Protein AF-A0A9D8L1U3-F1 (afdb_monomer_lite)

Sequence (172 aa):
MPLSRARPSLAPSTSGAWPIRASASTAGIRTTIGSAINRDNVPDFDGAAAANLKRAGAIVFAKSNTPAFAAYGNTENLLAAPCRNPLRLTDTPGGSSGGAAASVAAGIGPVAHGTDGGGSVRMPAALCGLVGFKPSYGRIPYWPRADLWEGRAHHGVLSRTLEDAVLTMRGL

Organism: NCBI:txid83617

InterPro domains:
  IPR000120 Amidase [PTHR11895] (24-168)
  IPR020556 Amidase, conserved site [PS00571] (94-125)
  IPR023631 Amidase signature domain [PF01425] (24-170)
  IPR036928 Amidase signature (AS) superfamily [G3DSA:3.90.1300.10] (20-172)
  IPR036928 Amidase signature (AS) superfamily [SSF75304] (23-170)

Secondary structure (DSSP, 8-state):
-----PPPP---SS-SPEEEEE-S-BTTB---TT-GGGTT---SS--HHHHHHHHTTEEEEE-----GGG-SSS---SSSPPP-BTTBTTS---SSSHHHHHHHHTTS-SEEEEEESSSTTHHHHHHTT-EEE-PPTTSS---SS--TTTT--EEEEEESSHHHHHHHHHH-

Foldseek 3Di:
DDPPDDDDQLDDVDPAAFEEAEQFQDAQAQHQQLAPVSLRPHDNDGWQLRVLSVVSRHDHPYHFAFHRLQPFQFRDHDRDPGDAAPVDRVDTLTTRCLSQLNCQLVVVGFKYKDKDQPCHQPSSQVSNVWDGDFDDQPLGAGPPDHRPPVSRMTMIMTGRDPSNRVSSSVSD

pLDDT: mean 88.35, std 16.74, range [34.31, 98.69]

Structure (mmCIF, N/CA/C/O backbone):
data_AF-A0A9D8L1U3-F1
#
_entry.id   AF-A0A9D8L1U3-F1
#
loop_
_atom_site.group_PDB
_atom_site.id
_atom_site.type_symbol
_atom_site.label_atom_id
_atom_site.label_alt_id
_atom_site.label_comp_id
_atom_site.label_asym_id
_atom_site.label_entity_id
_atom_site.label_seq_id
_atom_site.pdbx_PDB_ins_code
_atom_site.Cartn_x
_atom_site.Cartn_y
_atom_site.Cartn_z
_atom_site.occupancy
_atom_site.B_iso_or_equiv
_atom_site.auth_seq_id
_atom_site.auth_comp_id
_atom_site.auth_asym_id
_atom_site.auth_atom_id
_atom_site.pdbx_PDB_model_num
ATOM 1 N N . MET A 1 1 ? -4.227 -17.343 38.334 1.00 37.97 1 MET A N 1
ATOM 2 C CA . MET A 1 1 ? -5.469 -16.979 37.617 1.00 37.97 1 MET A CA 1
ATOM 3 C C . MET A 1 1 ? -5.103 -16.504 36.216 1.00 37.97 1 MET A C 1
ATOM 5 O O . MET A 1 1 ? -4.432 -15.481 36.126 1.00 37.97 1 MET A O 1
ATOM 9 N N . PRO A 1 2 ? -5.445 -17.219 35.132 1.00 34.31 2 PRO A N 1
ATOM 10 C CA . PRO A 1 2 ? -5.157 -16.737 33.790 1.00 34.31 2 PRO A CA 1
ATOM 11 C C . PRO A 1 2 ? -6.267 -15.769 33.363 1.00 34.31 2 PRO A C 1
ATOM 13 O O . PRO A 1 2 ? -7.430 -16.146 33.238 1.00 34.31 2 PRO A O 1
ATOM 16 N N . LEU A 1 3 ? -5.913 -14.499 33.165 1.00 36.19 3 LEU A N 1
ATOM 17 C CA . LEU A 1 3 ? -6.806 -13.499 32.585 1.00 36.19 3 LEU A CA 1
ATOM 18 C C . LEU A 1 3 ? -6.972 -13.793 31.089 1.00 36.19 3 LEU A C 1
ATOM 20 O O . LEU A 1 3 ? -6.166 -13.364 30.264 1.00 36.19 3 LEU A O 1
ATOM 24 N N . SER A 1 4 ? -8.033 -14.519 30.744 1.00 43.09 4 SER A N 1
ATOM 25 C CA . SER A 1 4 ? -8.576 -14.561 29.386 1.00 43.09 4 SER A CA 1
ATOM 26 C C . SER A 1 4 ? -9.083 -13.163 29.021 1.00 43.09 4 SER A C 1
ATOM 28 O O . SER A 1 4 ? -10.214 -12.790 29.325 1.00 43.09 4 SER A O 1
ATOM 30 N N . ARG A 1 5 ? -8.226 -12.333 28.418 1.00 41.69 5 ARG A N 1
ATOM 31 C CA . ARG A 1 5 ? -8.674 -11.109 27.748 1.00 41.69 5 ARG A CA 1
ATOM 32 C C . ARG A 1 5 ? -9.092 -11.484 26.332 1.00 41.69 5 ARG A C 1
ATOM 34 O O . ARG A 1 5 ? -8.241 -11.688 25.467 1.00 41.69 5 ARG A O 1
ATOM 41 N N . ALA A 1 6 ? -10.401 -11.573 26.105 1.00 41.16 6 ALA A N 1
ATOM 42 C CA . ALA A 1 6 ? -10.963 -11.602 24.762 1.00 41.16 6 ALA A CA 1
ATOM 43 C C . ALA A 1 6 ? -10.394 -10.422 23.951 1.00 41.16 6 ALA A C 1
ATOM 45 O O . ALA A 1 6 ? -10.366 -9.284 24.430 1.00 41.16 6 ALA A O 1
ATOM 46 N N . ARG A 1 7 ? -9.882 -10.692 22.743 1.00 43.50 7 ARG A N 1
ATOM 47 C CA . ARG A 1 7 ? -9.404 -9.633 21.845 1.00 43.50 7 ARG A CA 1
ATOM 48 C C . ARG A 1 7 ? -10.610 -8.777 21.432 1.00 43.50 7 ARG A C 1
ATOM 50 O O . ARG A 1 7 ? -11.606 -9.358 21.006 1.00 43.50 7 ARG A O 1
ATOM 57 N N . PRO A 1 8 ? -10.549 -7.437 21.541 1.00 39.28 8 PRO A N 1
ATOM 58 C CA . PRO A 1 8 ? -11.645 -6.589 21.093 1.00 39.28 8 PRO A CA 1
ATOM 59 C C . PRO A 1 8 ? -11.885 -6.798 19.595 1.00 39.28 8 PRO A C 1
ATOM 61 O O . PRO A 1 8 ? -10.927 -6.885 18.825 1.00 39.28 8 PRO A O 1
ATOM 64 N N . SER A 1 9 ? -13.153 -6.856 19.192 1.00 44.72 9 SER A N 1
ATOM 65 C CA . SER A 1 9 ? -13.562 -6.756 17.789 1.00 44.72 9 SER A CA 1
ATOM 66 C C . SER A 1 9 ? -12.962 -5.484 17.175 1.00 44.72 9 SER A C 1
ATOM 68 O O . SER A 1 9 ? -13.200 -4.387 17.675 1.00 44.72 9 SER A O 1
ATOM 70 N N . LEU A 1 10 ? -12.166 -5.643 16.113 1.00 51.19 10 LEU A N 1
ATOM 71 C CA . LEU A 1 10 ? -11.426 -4.574 15.427 1.00 51.19 10 LEU A CA 1
ATOM 72 C C . LEU A 1 10 ? -12.244 -3.892 14.314 1.00 51.19 10 LEU A C 1
ATOM 74 O O . LEU A 1 10 ? -11.671 -3.366 13.364 1.00 51.19 10 LEU A O 1
ATOM 78 N N . ALA A 1 11 ? -13.573 -3.914 14.396 1.00 46.59 11 ALA A N 1
ATOM 79 C CA . ALA A 1 11 ? -14.402 -3.188 13.443 1.00 46.59 11 ALA A CA 1
ATOM 80 C C . ALA A 1 11 ? -14.275 -1.669 13.684 1.00 46.59 11 ALA A C 1
ATOM 82 O O . ALA A 1 11 ? -14.311 -1.240 14.843 1.00 46.59 11 ALA A O 1
ATOM 83 N N . PRO A 1 12 ? -14.169 -0.838 12.626 1.00 48.09 12 PRO A N 1
ATOM 84 C CA . PRO A 1 12 ? -14.506 0.580 12.723 1.00 48.09 12 PRO A CA 1
ATOM 85 C C . PRO A 1 12 ? -15.954 0.704 13.225 1.00 48.09 12 PRO A C 1
ATOM 87 O O . PRO A 1 12 ? -16.661 -0.297 13.327 1.00 48.09 12 PRO A O 1
ATOM 90 N N . SER A 1 13 ? -16.449 1.909 13.508 1.00 46.09 13 SER A N 1
ATOM 91 C CA . SER A 1 13 ? -17.827 2.138 14.000 1.00 46.09 13 SER A CA 1
ATOM 92 C C . SER A 1 13 ? -18.955 1.508 13.153 1.00 46.09 13 SER A C 1
ATOM 94 O O . SER A 1 13 ? -20.110 1.505 13.569 1.00 46.09 13 SER A O 1
ATOM 96 N N . THR A 1 14 ? -18.636 0.932 11.996 1.00 38.47 14 THR A N 1
ATOM 97 C CA . THR A 1 14 ? -19.475 0.029 11.215 1.00 38.47 14 THR A CA 1
ATOM 98 C C . THR A 1 14 ? -19.084 -1.436 11.463 1.00 38.47 14 THR A C 1
ATOM 100 O O . THR A 1 14 ? -18.103 -1.938 10.913 1.00 38.47 14 THR A O 1
ATOM 103 N N . SER A 1 15 ? -19.880 -2.147 12.264 1.00 34.34 15 SER A N 1
ATOM 104 C CA . SER A 1 15 ? -19.887 -3.611 12.331 1.00 34.34 15 SER A CA 1
ATOM 105 C C . SER A 1 15 ? -20.069 -4.202 10.929 1.00 34.34 15 SER A C 1
ATOM 107 O O . SER A 1 15 ? -21.114 -4.025 10.306 1.00 34.34 15 SER A O 1
ATOM 109 N N . GLY A 1 16 ? -19.048 -4.878 10.423 1.00 41.94 16 GLY A N 1
ATOM 110 C CA . GLY A 1 16 ? -19.008 -5.357 9.049 1.00 41.94 16 GLY A CA 1
ATOM 111 C C . GLY A 1 16 ? -17.566 -5.387 8.580 1.00 41.94 16 GLY A C 1
ATOM 112 O O . GLY A 1 16 ? -16.734 -4.601 9.028 1.00 41.94 16 GLY A O 1
ATOM 113 N N . ALA A 1 17 ? -17.241 -6.347 7.731 1.00 46.41 17 ALA A N 1
ATOM 114 C CA . ALA A 1 17 ? -15.908 -6.471 7.184 1.00 46.41 17 ALA A CA 1
ATOM 115 C C . ALA A 1 17 ? -15.419 -5.143 6.579 1.00 46.41 17 ALA A C 1
ATOM 117 O O .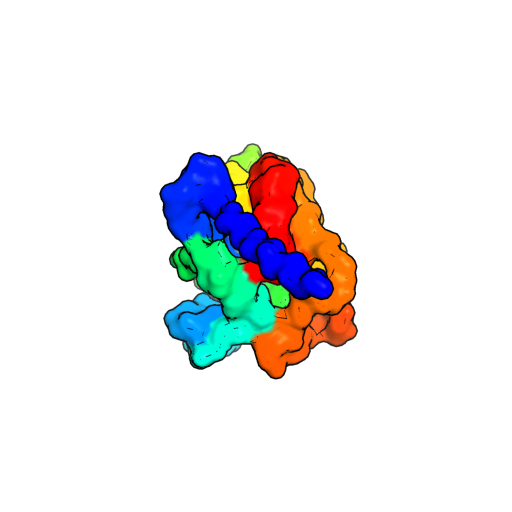 ALA A 1 17 ? -16.137 -4.495 5.817 1.00 46.41 17 ALA A O 1
ATOM 118 N N . TRP A 1 18 ? -14.204 -4.724 6.928 1.00 60.09 18 TRP A N 1
ATOM 119 C CA . TRP A 1 18 ? -13.680 -3.431 6.502 1.00 60.09 18 TRP A CA 1
ATOM 120 C C . TRP A 1 18 ? -12.783 -3.611 5.268 1.00 60.09 18 TRP A C 1
ATOM 122 O O . TRP A 1 18 ? -11.847 -4.420 5.288 1.00 60.09 18 TRP A O 1
ATOM 132 N N . PRO A 1 19 ? -13.084 -2.908 4.163 1.00 54.12 19 PRO A N 1
ATOM 133 C CA . PRO A 1 19 ? -12.384 -3.089 2.903 1.00 54.12 19 PRO A CA 1
ATOM 134 C C . PRO A 1 19 ? -11.004 -2.422 2.966 1.00 54.12 19 PRO A C 1
ATOM 136 O O . PRO A 1 19 ? -10.893 -1.223 3.226 1.00 54.12 19 PRO A O 1
ATOM 139 N N . ILE A 1 20 ? -9.945 -3.185 2.681 1.00 58.69 20 ILE A N 1
ATOM 140 C CA . ILE A 1 20 ? -8.569 -2.683 2.605 1.00 58.69 20 ILE A CA 1
ATOM 141 C C . ILE A 1 20 ? -7.937 -2.986 1.242 1.00 58.69 20 ILE A C 1
ATOM 143 O O . ILE A 1 20 ? -8.060 -4.082 0.691 1.00 58.69 20 ILE A O 1
ATOM 147 N N . ARG A 1 21 ? -7.207 -2.009 0.700 1.00 72.56 21 ARG A N 1
ATOM 148 C CA . ARG A 1 21 ? -6.251 -2.244 -0.390 1.00 72.56 21 ARG A CA 1
ATOM 149 C C . ARG A 1 21 ? -4.897 -2.603 0.190 1.00 72.56 21 ARG A C 1
ATOM 151 O O . ARG A 1 21 ? -4.381 -1.857 1.016 1.00 72.56 21 ARG A O 1
ATOM 158 N N . ALA A 1 22 ? -4.320 -3.714 -0.254 1.00 59.56 22 ALA A N 1
ATOM 159 C CA . ALA A 1 22 ? -3.049 -4.203 0.272 1.00 59.56 22 ALA A CA 1
ATOM 160 C C . ALA A 1 22 ? -2.026 -4.431 -0.839 1.00 59.56 22 ALA A C 1
ATOM 162 O O . ALA A 1 22 ? -2.309 -5.126 -1.812 1.00 59.56 22 ALA A O 1
ATOM 163 N N . SER A 1 23 ? -0.821 -3.891 -0.658 1.00 73.75 23 SER A N 1
ATOM 164 C CA . SER A 1 23 ? 0.339 -4.139 -1.525 1.00 73.75 23 SER A CA 1
ATOM 165 C C . SER A 1 23 ? 1.049 -5.474 -1.256 1.00 73.75 23 SER A C 1
ATOM 167 O O . SER A 1 23 ? 1.806 -5.932 -2.106 1.00 73.75 23 SER A O 1
ATOM 169 N N . ALA A 1 24 ? 0.803 -6.116 -0.108 1.00 86.56 24 ALA A N 1
ATOM 170 C CA . ALA A 1 24 ? 1.400 -7.406 0.240 1.00 86.56 24 ALA A CA 1
ATOM 171 C C . ALA A 1 24 ? 0.904 -8.548 -0.669 1.00 86.56 24 ALA A C 1
ATOM 173 O O . ALA A 1 24 ? -0.211 -8.487 -1.199 1.00 86.56 24 ALA A O 1
ATOM 174 N N . SER A 1 25 ? 1.698 -9.618 -0.797 1.00 93.44 25 SER A N 1
ATOM 175 C CA . SER A 1 25 ? 1.266 -10.867 -1.439 1.00 93.44 25 SER A CA 1
ATOM 176 C C . SER A 1 25 ? -0.016 -11.392 -0.802 1.00 93.44 25 SER A C 1
ATOM 178 O O . SER A 1 25 ? -0.172 -11.369 0.421 1.00 93.44 25 SER A O 1
ATOM 180 N N . THR A 1 26 ? -0.955 -11.839 -1.629 1.00 94.69 26 THR A N 1
ATOM 181 C CA . THR A 1 26 ? -2.231 -12.387 -1.165 1.00 94.69 26 THR A CA 1
ATOM 182 C C . THR A 1 26 ? -2.613 -13.565 -2.036 1.00 94.69 26 THR A C 1
ATOM 184 O O . THR A 1 26 ? -2.647 -13.422 -3.259 1.00 94.69 26 THR A O 1
ATOM 187 N N . ALA A 1 27 ? -2.915 -14.693 -1.398 1.00 94.44 27 ALA A N 1
ATOM 188 C CA . ALA A 1 27 ? -3.269 -15.930 -2.067 1.00 94.44 27 ALA A CA 1
ATOM 189 C C . ALA A 1 27 ? -4.454 -15.692 -3.012 1.00 94.44 27 ALA A C 1
ATOM 191 O O . ALA A 1 27 ? -5.470 -15.119 -2.604 1.00 94.44 27 ALA A O 1
ATOM 192 N N . GLY A 1 28 ? -4.297 -16.086 -4.275 1.00 94.50 28 GLY A N 1
ATOM 193 C CA . GLY A 1 28 ? -5.326 -15.973 -5.310 1.00 94.50 28 GLY A CA 1
ATOM 194 C C . GLY A 1 28 ? -5.566 -14.559 -5.852 1.00 94.50 28 GLY A C 1
ATOM 195 O O . GLY A 1 28 ? -6.408 -14.394 -6.730 1.00 94.50 28 GLY A O 1
ATOM 196 N N . ILE A 1 29 ? -4.839 -13.532 -5.386 1.00 93.88 29 ILE A N 1
ATOM 197 C CA . ILE A 1 29 ? -4.980 -12.158 -5.891 1.00 93.88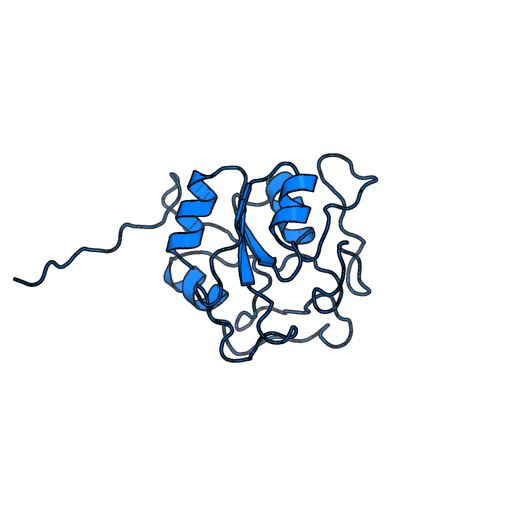 29 ILE A CA 1
ATOM 198 C C . ILE A 1 29 ? -3.697 -11.718 -6.594 1.00 93.88 29 ILE A C 1
ATOM 200 O O . ILE A 1 29 ? -2.642 -11.563 -5.972 1.00 93.88 29 ILE A O 1
ATOM 204 N N . ARG A 1 30 ? -3.815 -11.434 -7.896 1.00 94.69 30 ARG A N 1
ATOM 205 C CA . ARG A 1 30 ? -2.721 -10.957 -8.753 1.00 94.69 30 ARG A CA 1
ATOM 206 C C . ARG A 1 30 ? -1.958 -9.799 -8.107 1.00 94.69 30 ARG A C 1
ATOM 208 O O . ARG A 1 30 ? -2.530 -8.741 -7.870 1.00 94.69 30 ARG A O 1
ATOM 215 N N . THR A 1 31 ? -0.670 -9.995 -7.836 1.00 94.50 31 THR A N 1
ATOM 216 C CA . THR A 1 31 ? 0.204 -9.062 -7.115 1.00 94.50 31 THR A CA 1
ATOM 217 C C . THR A 1 31 ? 1.428 -8.746 -7.967 1.00 94.50 31 THR A C 1
ATOM 219 O O . THR A 1 31 ? 2.355 -9.545 -8.056 1.00 94.50 31 THR A O 1
ATOM 222 N N . THR A 1 32 ? 1.447 -7.566 -8.585 1.00 95.00 32 THR A N 1
ATOM 223 C CA . THR A 1 32 ? 2.446 -7.228 -9.612 1.00 95.00 32 THR A CA 1
ATOM 224 C C . THR A 1 32 ? 3.630 -6.416 -9.117 1.00 95.00 32 THR A C 1
ATOM 226 O O . THR A 1 32 ? 4.563 -6.201 -9.880 1.00 95.00 32 THR A O 1
ATOM 229 N N . ILE A 1 33 ? 3.577 -5.883 -7.891 1.00 93.12 33 ILE A N 1
ATOM 230 C CA . ILE A 1 33 ? 4.581 -4.954 -7.338 1.00 93.12 33 ILE A CA 1
ATOM 231 C C . ILE A 1 33 ? 5.003 -3.841 -8.321 1.00 93.12 33 ILE A C 1
ATOM 233 O O . ILE A 1 33 ? 6.158 -3.432 -8.354 1.00 93.12 33 ILE A O 1
ATOM 237 N N . GLY A 1 34 ? 4.075 -3.383 -9.172 1.00 93.81 34 GLY A N 1
ATOM 238 C CA . GLY A 1 34 ? 4.338 -2.357 -10.185 1.00 93.81 34 GLY A CA 1
ATOM 239 C C . GLY A 1 34 ? 5.284 -2.788 -11.314 1.00 93.81 34 GLY A C 1
ATOM 240 O O . GLY A 1 34 ? 5.736 -1.939 -12.072 1.00 93.81 34 GLY A O 1
ATOM 241 N N . SER A 1 35 ? 5.620 -4.074 -11.440 1.00 94.94 35 SER A N 1
ATOM 242 C CA . SER A 1 35 ? 6.622 -4.575 -12.386 1.00 94.94 35 SER A CA 1
ATOM 243 C C . SER A 1 35 ? 6.004 -5.404 -13.507 1.00 94.94 35 SER A C 1
ATOM 245 O O . SER A 1 35 ? 5.236 -6.334 -13.258 1.00 94.94 35 SER A O 1
ATOM 247 N N . ALA A 1 36 ? 6.399 -5.121 -14.753 1.00 95.12 36 ALA A N 1
ATOM 248 C CA . ALA A 1 36 ? 5.982 -5.894 -15.924 1.00 95.12 36 ALA A CA 1
ATOM 249 C C . ALA A 1 36 ? 6.387 -7.376 -15.840 1.00 95.12 36 ALA A C 1
ATOM 251 O O . ALA A 1 36 ? 5.650 -8.227 -16.327 1.00 95.12 36 ALA A O 1
ATOM 252 N N . ILE A 1 37 ? 7.496 -7.688 -15.162 1.00 96.06 37 ILE A N 1
ATOM 253 C CA . ILE A 1 37 ? 7.960 -9.067 -14.938 1.00 96.06 37 ILE A CA 1
ATOM 254 C C . ILE A 1 37 ? 6.973 -9.844 -14.053 1.00 96.06 37 ILE A C 1
ATOM 256 O O . ILE A 1 37 ? 6.814 -11.050 -14.194 1.00 96.06 37 ILE A O 1
ATOM 260 N N . ASN A 1 38 ? 6.260 -9.152 -13.164 1.00 94.62 38 ASN A N 1
ATOM 261 C CA . ASN A 1 38 ? 5.265 -9.741 -12.273 1.00 94.62 38 ASN A CA 1
ATOM 262 C C . ASN A 1 38 ? 3.826 -9.488 -12.754 1.00 94.62 38 ASN A C 1
ATOM 264 O O . ASN A 1 38 ? 2.899 -9.595 -11.950 1.00 94.62 38 ASN A O 1
ATOM 268 N N . ARG A 1 39 ? 3.612 -9.148 -14.038 1.00 95.88 39 ARG A N 1
ATOM 269 C CA . ARG A 1 39 ? 2.287 -8.812 -14.602 1.00 95.88 39 ARG A CA 1
ATOM 270 C C . ARG A 1 39 ? 1.216 -9.841 -14.240 1.00 95.88 39 ARG A C 1
ATOM 272 O O . ARG A 1 39 ? 0.128 -9.439 -13.816 1.00 95.88 39 ARG A O 1
ATOM 279 N N . ASP A 1 40 ? 1.572 -11.117 -14.354 1.00 96.94 40 ASP A N 1
ATOM 280 C CA . ASP A 1 40 ? 0.684 -12.269 -14.173 1.00 96.94 40 ASP A CA 1
ATOM 281 C C . ASP A 1 40 ? 0.971 -13.037 -12.874 1.00 96.94 40 ASP A C 1
ATOM 283 O O . ASP A 1 40 ? 0.485 -14.145 -12.670 1.00 96.94 40 ASP A O 1
ATOM 287 N N . ASN A 1 41 ? 1.752 -12.451 -11.959 1.00 95.69 41 ASN A N 1
ATOM 288 C CA . ASN A 1 41 ? 2.069 -13.084 -10.685 1.00 95.69 41 ASN A CA 1
ATOM 289 C C . ASN A 1 41 ? 0.817 -13.166 -9.800 1.00 95.69 41 ASN A C 1
ATOM 291 O O . ASN A 1 41 ? 0.337 -12.148 -9.295 1.00 95.69 41 ASN A O 1
ATOM 295 N N . VAL A 1 42 ? 0.319 -14.378 -9.574 1.00 97.12 42 VAL A N 1
ATOM 296 C CA . VAL A 1 42 ? -0.755 -14.680 -8.624 1.00 97.12 42 VAL A CA 1
ATOM 297 C C . VAL A 1 42 ? -0.158 -15.543 -7.511 1.00 97.12 42 VAL A C 1
ATOM 299 O O . VAL A 1 42 ? 0.073 -16.727 -7.737 1.00 97.12 42 VAL A O 1
ATOM 302 N N . PRO A 1 43 ? 0.140 -14.973 -6.328 1.00 94.94 43 PRO A N 1
ATOM 303 C CA . PRO A 1 43 ? 0.657 -15.753 -5.210 1.00 94.94 43 PRO A CA 1
ATOM 304 C C . PRO A 1 43 ? -0.322 -16.854 -4.789 1.00 94.94 43 PRO A C 1
ATOM 306 O O . PRO A 1 43 ? -1.535 -16.645 -4.781 1.00 94.94 43 PRO A O 1
ATOM 309 N N . ASP A 1 44 ? 0.213 -17.994 -4.371 1.00 96.56 44 ASP A N 1
ATOM 310 C CA . ASP A 1 44 ? -0.500 -19.102 -3.724 1.00 96.56 44 ASP A CA 1
ATOM 311 C C . ASP A 1 44 ? -0.492 -18.989 -2.186 1.00 96.56 44 ASP A C 1
ATOM 313 O O . ASP A 1 44 ? -1.154 -19.758 -1.494 1.00 96.56 44 ASP A O 1
ATOM 317 N N . PHE A 1 45 ? 0.204 -17.986 -1.645 1.00 95.19 45 PHE A N 1
ATOM 318 C CA . PHE A 1 45 ? 0.295 -17.702 -0.215 1.00 95.19 45 PHE A CA 1
ATOM 319 C C . PHE A 1 45 ? -0.132 -16.270 0.130 1.00 95.19 45 PHE A C 1
ATOM 321 O O . PHE A 1 45 ? 0.023 -15.325 -0.651 1.00 95.19 45 PHE A O 1
ATOM 328 N N . ASP A 1 46 ? -0.607 -16.095 1.363 1.00 95.56 46 ASP A N 1
ATOM 329 C CA . ASP A 1 46 ? -0.722 -14.782 1.987 1.00 95.56 46 ASP A CA 1
ATOM 330 C C . ASP A 1 46 ? 0.603 -14.386 2.639 1.00 95.56 46 ASP A C 1
ATOM 332 O O . ASP A 1 46 ? 1.185 -15.147 3.413 1.00 95.56 46 ASP A O 1
ATOM 336 N N . GLY A 1 47 ? 1.075 -13.170 2.355 1.00 94.94 47 GLY A N 1
ATOM 337 C CA . GLY A 1 47 ? 2.133 -12.566 3.158 1.00 94.94 47 GLY A CA 1
ATOM 338 C C . GLY A 1 47 ? 1.621 -12.239 4.564 1.00 94.94 47 GLY A C 1
ATOM 339 O O . GLY A 1 47 ? 0.415 -12.063 4.750 1.00 94.94 47 GLY A O 1
ATOM 340 N N . ALA A 1 48 ? 2.513 -12.099 5.548 1.00 95.06 48 ALA A N 1
ATOM 341 C CA . ALA A 1 48 ? 2.114 -11.892 6.949 1.00 95.06 48 ALA A CA 1
ATOM 342 C C . ALA A 1 48 ? 1.095 -10.756 7.145 1.00 95.06 48 ALA A C 1
ATOM 344 O O . ALA A 1 48 ? 0.094 -10.953 7.828 1.00 95.06 48 ALA A O 1
ATOM 345 N N . ALA A 1 49 ? 1.293 -9.603 6.496 1.00 94.19 49 ALA A N 1
ATOM 346 C CA . ALA A 1 49 ? 0.342 -8.495 6.565 1.00 94.19 49 ALA A CA 1
ATOM 347 C C . ALA A 1 49 ? -1.050 -8.886 6.034 1.00 94.19 49 ALA A C 1
ATOM 349 O O . ALA A 1 49 ? -2.054 -8.629 6.693 1.00 94.19 49 ALA A O 1
ATOM 350 N N . ALA A 1 50 ? -1.129 -9.553 4.877 1.00 93.81 50 ALA A N 1
ATOM 351 C CA . ALA A 1 50 ? -2.401 -10.003 4.311 1.00 93.81 50 ALA A CA 1
ATOM 352 C C . ALA A 1 50 ? -3.077 -11.065 5.194 1.00 93.81 50 ALA A C 1
ATOM 354 O O . ALA A 1 50 ? -4.280 -10.978 5.438 1.00 93.81 50 ALA A O 1
ATOM 355 N N . ALA A 1 51 ? -2.306 -12.022 5.717 1.00 94.69 51 ALA A N 1
ATOM 356 C CA . ALA A 1 51 ? -2.801 -13.051 6.625 1.00 94.69 51 ALA A CA 1
ATOM 357 C C . ALA A 1 51 ? -3.345 -12.445 7.932 1.00 94.69 51 ALA A C 1
ATOM 359 O O . ALA A 1 51 ? -4.422 -12.821 8.395 1.00 94.69 51 ALA A O 1
ATOM 360 N N . ASN A 1 52 ? -2.633 -11.470 8.507 1.00 94.31 52 ASN A N 1
ATOM 361 C CA . ASN A 1 52 ? -3.043 -10.771 9.723 1.00 94.31 52 ASN A CA 1
ATOM 362 C C . ASN A 1 52 ? -4.335 -9.975 9.509 1.00 94.31 52 ASN A C 1
ATOM 364 O O . ASN A 1 52 ? -5.287 -10.158 10.267 1.00 94.31 52 ASN A O 1
ATOM 368 N N . LEU A 1 53 ? -4.413 -9.205 8.420 1.00 91.56 53 LEU A N 1
ATOM 369 C CA . LEU A 1 53 ? -5.612 -8.455 8.038 1.00 91.56 53 LEU A CA 1
ATOM 370 C C . LEU A 1 53 ? -6.830 -9.366 7.845 1.00 91.56 53 LEU A C 1
ATOM 372 O O . LEU A 1 53 ? -7.882 -9.114 8.430 1.00 91.56 53 LEU A O 1
ATOM 376 N N . LYS A 1 54 ? -6.690 -10.456 7.080 1.00 91.88 54 LYS A N 1
ATOM 377 C CA . LYS A 1 54 ? -7.775 -11.428 6.863 1.00 91.88 54 LYS A CA 1
ATOM 378 C C . LYS A 1 54 ? -8.239 -12.057 8.178 1.00 91.88 54 LYS A C 1
ATOM 380 O O . LYS A 1 54 ? -9.436 -12.127 8.439 1.00 91.88 54 LYS A O 1
ATOM 385 N N . ARG A 1 55 ? -7.302 -12.452 9.047 1.00 93.00 55 ARG A N 1
ATOM 386 C CA . ARG A 1 55 ? -7.604 -12.994 10.384 1.00 93.00 55 ARG A CA 1
ATOM 387 C C . ARG A 1 55 ? -8.295 -11.974 11.295 1.00 93.00 55 ARG A C 1
ATOM 389 O O . ARG A 1 55 ? -9.070 -12.367 12.160 1.00 93.00 55 ARG A O 1
ATOM 396 N N . ALA A 1 56 ? -8.030 -10.684 11.104 1.00 89.88 56 ALA A N 1
ATOM 397 C CA . ALA A 1 56 ? -8.709 -9.589 11.794 1.00 89.88 56 ALA A CA 1
ATOM 398 C C . ALA A 1 56 ? -10.088 -9.239 11.191 1.00 89.88 56 ALA A C 1
ATOM 400 O O . ALA A 1 56 ? -10.734 -8.305 11.665 1.00 89.88 56 ALA A O 1
ATOM 401 N N . GLY A 1 57 ? -10.549 -9.968 10.166 1.00 89.19 57 GLY A N 1
ATOM 402 C CA . GLY A 1 57 ? -11.847 -9.758 9.519 1.00 89.19 57 GLY A CA 1
ATOM 403 C C . GLY A 1 57 ? -11.850 -8.694 8.416 1.00 89.19 57 GLY A C 1
ATOM 404 O O . GLY A 1 57 ? -12.922 -8.260 7.995 1.00 89.19 57 GLY A O 1
ATOM 405 N N . ALA A 1 58 ? -10.679 -8.255 7.944 1.00 88.25 58 ALA A N 1
ATOM 406 C CA . ALA A 1 58 ? -10.586 -7.330 6.817 1.00 88.25 58 ALA A CA 1
ATOM 407 C C . ALA A 1 58 ? -10.896 -8.040 5.489 1.00 88.25 58 ALA A C 1
ATOM 409 O O . ALA A 1 58 ? -10.437 -9.161 5.251 1.00 88.25 58 ALA A O 1
ATOM 410 N N . ILE A 1 59 ? -11.586 -7.352 4.576 1.00 89.00 59 ILE A N 1
ATOM 411 C CA . ILE A 1 59 ? -11.732 -7.803 3.185 1.00 89.00 59 ILE A CA 1
ATOM 412 C C . ILE A 1 59 ? -10.671 -7.113 2.335 1.00 89.00 59 ILE A C 1
ATOM 414 O O . ILE A 1 59 ? -10.712 -5.903 2.109 1.00 89.00 59 ILE A O 1
ATOM 418 N N . VAL A 1 60 ? -9.728 -7.895 1.811 1.00 88.00 60 VAL A N 1
ATOM 419 C CA . VAL A 1 60 ? -8.767 -7.408 0.816 1.00 88.00 60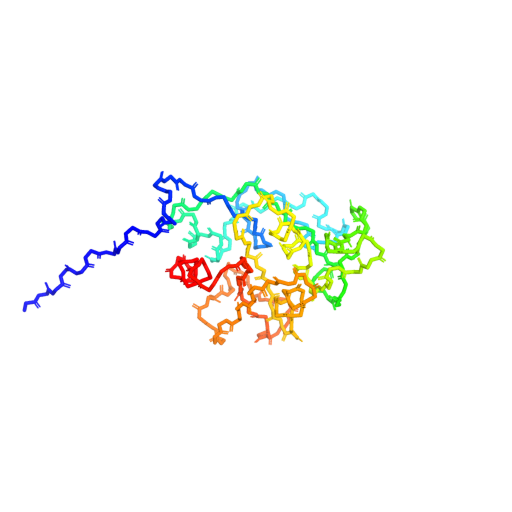 VAL A CA 1
ATOM 420 C C . VAL A 1 60 ? -9.441 -7.411 -0.554 1.00 88.00 60 VAL A C 1
ATOM 422 O O . VAL A 1 60 ? -9.497 -8.442 -1.217 1.00 88.00 60 VAL A O 1
ATOM 425 N N . PHE A 1 61 ? -9.973 -6.264 -0.974 1.00 85.75 61 PHE A N 1
ATOM 426 C CA . PHE A 1 61 ? -10.801 -6.168 -2.186 1.00 85.75 61 PHE A CA 1
ATOM 427 C C . PHE A 1 61 ? -10.040 -5.716 -3.436 1.00 85.75 61 PHE A C 1
ATOM 429 O O . PHE A 1 61 ? -10.544 -5.853 -4.547 1.00 85.75 61 PHE A O 1
ATOM 436 N N . ALA A 1 62 ? -8.842 -5.145 -3.279 1.00 87.69 62 ALA A N 1
ATOM 437 C CA . ALA A 1 62 ? -8.058 -4.645 -4.404 1.00 87.69 62 ALA A CA 1
ATOM 438 C C . ALA A 1 62 ? -6.556 -4.540 -4.091 1.00 87.69 62 ALA A C 1
ATOM 440 O O . ALA A 1 62 ? -6.125 -4.519 -2.933 1.00 87.69 62 ALA A O 1
ATOM 441 N N . LYS A 1 63 ? -5.759 -4.422 -5.159 1.00 93.38 63 LYS A N 1
ATOM 442 C CA . LYS A 1 63 ? -4.329 -4.097 -5.119 1.00 93.38 63 LYS A CA 1
ATOM 443 C C . LYS A 1 63 ? -4.114 -2.648 -5.530 1.00 93.38 63 LYS A C 1
ATOM 445 O O . LYS A 1 63 ? -4.612 -2.214 -6.563 1.00 93.38 63 LYS A O 1
ATOM 450 N N . SER A 1 64 ? -3.392 -1.893 -4.710 1.00 93.38 64 SER A N 1
ATOM 451 C CA . SER A 1 64 ? -3.049 -0.504 -5.012 1.00 93.38 64 SER A CA 1
ATOM 452 C C . SER A 1 64 ? -1.912 -0.419 -6.027 1.00 93.38 64 SER A C 1
ATOM 454 O O . SER A 1 64 ? -0.979 -1.221 -5.981 1.00 93.38 64 SER A O 1
ATOM 456 N N . ASN A 1 65 ? -1.952 0.602 -6.883 1.00 95.25 65 ASN A N 1
ATOM 457 C CA . ASN A 1 65 ? -0.845 0.904 -7.782 1.00 95.25 65 ASN A CA 1
ATOM 458 C C . ASN A 1 65 ? 0.416 1.326 -6.997 1.00 95.25 65 ASN A C 1
ATOM 460 O O . ASN A 1 65 ? 0.316 1.943 -5.934 1.00 95.25 65 ASN A O 1
ATOM 464 N N . THR A 1 66 ? 1.594 0.995 -7.519 1.00 95.75 66 THR A N 1
ATOM 465 C CA . THR A 1 66 ? 2.911 1.252 -6.904 1.00 95.75 66 THR A CA 1
ATOM 466 C C . THR A 1 66 ? 3.964 1.349 -8.018 1.00 95.75 66 THR A C 1
ATOM 468 O O . THR A 1 66 ? 3.740 0.765 -9.082 1.00 95.75 66 THR A O 1
ATOM 471 N N . PRO A 1 67 ? 5.083 2.077 -7.862 1.00 95.38 67 PRO A N 1
ATOM 472 C CA . PRO A 1 67 ? 6.180 1.990 -8.820 1.00 95.38 67 PRO A CA 1
ATOM 473 C C . PRO A 1 67 ? 6.780 0.583 -8.849 1.00 95.38 67 PRO A C 1
ATOM 475 O O . PRO A 1 67 ? 6.632 -0.186 -7.896 1.00 95.38 67 PRO A O 1
ATOM 478 N N . ALA A 1 68 ? 7.493 0.259 -9.928 1.00 94.75 68 ALA A N 1
ATOM 479 C CA . ALA A 1 68 ? 8.161 -1.032 -10.065 1.00 94.75 68 ALA A CA 1
ATOM 480 C C . ALA A 1 68 ? 9.029 -1.350 -8.837 1.00 94.75 68 ALA A C 1
ATOM 482 O O . ALA A 1 68 ? 9.855 -0.540 -8.415 1.00 94.75 68 ALA A O 1
ATOM 483 N N . PHE A 1 69 ? 8.789 -2.521 -8.245 1.00 93.50 69 PHE A N 1
ATOM 484 C CA . PHE A 1 69 ? 9.463 -3.045 -7.054 1.00 93.50 69 PHE A CA 1
ATOM 485 C C . PHE A 1 69 ? 9.384 -2.146 -5.814 1.00 93.50 69 PHE A C 1
ATOM 487 O O . PHE A 1 69 ? 10.142 -2.339 -4.868 1.00 93.50 69 PHE A O 1
ATOM 494 N N . ALA A 1 70 ? 8.457 -1.182 -5.790 1.00 93.06 70 ALA A N 1
ATOM 495 C CA . ALA A 1 70 ? 8.381 -0.149 -4.763 1.00 93.06 70 ALA A CA 1
ATOM 496 C C . ALA A 1 70 ? 9.635 0.761 -4.689 1.00 93.06 70 ALA A C 1
ATOM 498 O O . ALA A 1 70 ? 9.885 1.366 -3.648 1.00 93.06 70 ALA A O 1
ATOM 499 N N . ALA A 1 71 ? 10.391 0.884 -5.791 1.00 93.25 71 ALA A N 1
ATOM 500 C CA . ALA A 1 71 ? 11.726 1.493 -5.827 1.00 93.25 71 ALA A CA 1
ATOM 501 C C . ALA A 1 71 ? 11.767 3.031 -5.882 1.00 93.25 71 ALA A C 1
ATOM 503 O O . ALA A 1 71 ? 12.814 3.622 -5.623 1.00 93.25 71 ALA A O 1
ATOM 504 N N . TYR A 1 72 ? 10.660 3.689 -6.235 1.00 92.38 72 TYR A N 1
ATOM 505 C CA . TYR A 1 72 ? 10.645 5.127 -6.529 1.00 92.38 72 TYR A CA 1
ATOM 506 C C . TYR A 1 72 ? 9.678 5.916 -5.633 1.00 92.38 72 TYR A C 1
ATOM 508 O O . TYR A 1 72 ? 8.743 5.376 -5.038 1.00 92.38 72 TYR A O 1
ATOM 516 N N . GLY A 1 73 ? 9.911 7.229 -5.542 1.00 93.25 73 GLY A N 1
ATOM 517 C CA . GLY A 1 73 ? 9.085 8.172 -4.776 1.00 93.25 73 GLY A CA 1
ATOM 518 C C . GLY A 1 73 ? 7.837 8.685 -5.507 1.00 93.25 73 GLY A C 1
ATOM 519 O O . GLY A 1 73 ? 7.139 9.550 -4.990 1.00 93.25 73 GLY A O 1
ATOM 520 N N . ASN A 1 74 ? 7.543 8.167 -6.699 1.00 93.19 74 ASN A N 1
ATOM 521 C CA . ASN A 1 74 ? 6.318 8.409 -7.463 1.00 93.19 74 ASN A CA 1
ATOM 522 C C . ASN A 1 74 ? 5.581 7.083 -7.714 1.00 93.19 74 ASN A C 1
ATOM 524 O O . ASN A 1 74 ? 6.084 6.012 -7.390 1.00 93.19 74 ASN A O 1
ATOM 528 N N . THR A 1 75 ? 4.368 7.141 -8.268 1.00 95.12 75 THR A N 1
ATOM 529 C CA . THR A 1 75 ? 3.553 5.948 -8.559 1.00 95.12 75 THR A CA 1
ATOM 530 C C . THR A 1 75 ? 3.312 5.816 -10.061 1.00 95.12 75 THR A C 1
ATOM 532 O O . THR A 1 75 ? 2.194 5.955 -10.560 1.00 95.12 75 THR A O 1
ATOM 535 N N . GLU A 1 76 ? 4.404 5.559 -10.777 1.00 95.44 76 GLU A N 1
ATOM 536 C CA . GLU A 1 76 ? 4.440 5.333 -12.223 1.00 95.44 76 GLU A CA 1
ATOM 537 C C . GLU A 1 76 ? 5.039 3.957 -12.528 1.00 95.44 76 GLU A C 1
ATOM 539 O O . GLU A 1 76 ? 5.972 3.514 -11.855 1.00 95.44 76 GLU A O 1
ATOM 544 N N . ASN A 1 77 ? 4.484 3.257 -13.519 1.00 95.19 77 ASN A N 1
ATOM 545 C CA . ASN A 1 77 ? 4.977 1.961 -13.977 1.00 95.19 77 ASN A CA 1
ATOM 546 C C . ASN A 1 77 ? 4.463 1.618 -15.385 1.00 95.19 77 ASN A C 1
ATOM 548 O O . ASN A 1 77 ? 3.679 2.354 -15.973 1.00 95.19 77 ASN A O 1
ATOM 552 N N . LEU A 1 78 ? 4.888 0.461 -15.901 1.00 96.12 78 LEU A N 1
ATOM 553 C CA . LEU A 1 78 ? 4.548 -0.039 -17.240 1.00 96.12 78 LEU A CA 1
ATOM 554 C C . LEU A 1 78 ? 3.254 -0.880 -17.298 1.00 96.12 78 LEU A C 1
ATOM 556 O O . LEU A 1 78 ? 2.969 -1.511 -18.316 1.00 96.12 78 LEU A O 1
ATOM 560 N N . LEU A 1 79 ? 2.505 -0.982 -16.198 1.00 95.12 79 LEU A N 1
ATOM 561 C CA . LEU A 1 79 ? 1.321 -1.842 -16.086 1.00 95.12 79 LEU A CA 1
ATOM 562 C C . LEU A 1 79 ? 0.003 -1.073 -16.074 1.00 95.12 79 LEU A C 1
ATOM 564 O O . LEU A 1 79 ? -1.020 -1.626 -16.474 1.00 95.12 79 LEU A O 1
ATOM 568 N N . ALA A 1 80 ? 0.013 0.154 -15.566 1.00 92.69 80 ALA A N 1
ATOM 569 C CA . ALA A 1 80 ? -1.170 0.979 -15.391 1.00 92.69 80 ALA A CA 1
ATOM 570 C C . ALA A 1 80 ? -0.843 2.440 -15.709 1.00 92.69 80 ALA A C 1
ATOM 572 O O . ALA A 1 80 ? 0.320 2.842 -15.723 1.00 92.69 80 ALA A O 1
ATOM 573 N N . ALA A 1 81 ? -1.881 3.250 -15.911 1.00 95.00 81 ALA A N 1
ATOM 574 C CA . ALA A 1 81 ? -1.708 4.691 -16.020 1.00 95.00 81 ALA A CA 1
ATOM 575 C C . ALA A 1 81 ? -1.019 5.266 -14.759 1.00 95.00 81 ALA A C 1
ATOM 577 O O . ALA A 1 81 ? -1.236 4.746 -13.653 1.00 95.00 81 ALA A O 1
ATOM 578 N N . PRO A 1 82 ? -0.228 6.350 -14.899 1.00 94.50 82 PRO A N 1
ATOM 579 C CA . PRO A 1 82 ? 0.323 7.087 -13.767 1.00 94.50 82 PRO A CA 1
ATOM 580 C C . PRO A 1 82 ? -0.747 7.400 -12.721 1.00 94.50 82 PRO A C 1
ATOM 582 O O . PRO A 1 82 ? -1.809 7.935 -13.045 1.00 94.50 82 PRO A O 1
ATOM 585 N N . CYS A 1 83 ? -0.475 7.079 -11.456 1.00 96.00 83 CYS A N 1
ATOM 586 C CA . CYS A 1 83 ? -1.387 7.447 -10.380 1.00 96.00 83 CYS A CA 1
ATOM 587 C C . CYS A 1 83 ? -1.289 8.953 -10.115 1.00 96.00 83 CYS A C 1
ATOM 589 O O . CYS A 1 83 ? -0.195 9.521 -10.143 1.00 96.00 83 CYS A O 1
ATOM 591 N N . ARG A 1 84 ? -2.426 9.597 -9.845 1.00 98.00 84 ARG A N 1
ATOM 592 C CA . ARG A 1 84 ? -2.523 11.044 -9.620 1.00 98.00 84 ARG A CA 1
ATOM 593 C C . ARG A 1 84 ? -3.043 11.354 -8.226 1.00 98.00 84 ARG A C 1
ATOM 595 O O . ARG A 1 84 ? -3.781 10.559 -7.645 1.00 98.00 84 ARG A O 1
ATOM 602 N N . ASN A 1 85 ? -2.633 12.502 -7.698 1.00 98.25 85 ASN A N 1
ATOM 603 C CA . ASN A 1 85 ? -3.081 12.985 -6.400 1.00 98.25 85 ASN A CA 1
ATOM 604 C C . ASN A 1 85 ? -4.543 13.468 -6.484 1.00 98.25 85 ASN A C 1
ATOM 606 O O . ASN A 1 85 ? -4.821 14.379 -7.263 1.00 98.25 85 ASN A O 1
ATOM 610 N N . PRO A 1 86 ? -5.485 12.922 -5.693 1.00 97.50 86 PRO A N 1
ATOM 611 C CA . PRO A 1 86 ? -6.882 13.361 -5.720 1.00 97.50 86 PRO A CA 1
ATOM 612 C C . PRO A 1 86 ? -7.088 14.818 -5.298 1.00 97.50 86 PRO A C 1
ATOM 614 O O . PRO A 1 86 ? -8.083 15.418 -5.686 1.00 97.50 86 PRO A O 1
ATOM 617 N N . LEU A 1 87 ? -6.157 15.395 -4.527 1.00 96.62 87 LEU A N 1
ATOM 618 C CA . LEU A 1 87 ? -6.207 16.807 -4.141 1.00 96.62 87 LEU A CA 1
ATOM 619 C C . LEU A 1 87 ? -5.832 17.736 -5.306 1.00 96.62 87 LEU A C 1
ATOM 621 O O . LEU A 1 87 ? -6.271 18.883 -5.343 1.00 96.62 87 LEU A O 1
ATOM 625 N N . ARG A 1 88 ? -5.025 17.249 -6.260 1.00 97.50 88 ARG A N 1
ATOM 626 C CA . ARG A 1 88 ? -4.637 17.966 -7.481 1.00 97.50 88 ARG A CA 1
ATOM 627 C C . ARG A 1 88 ? -4.173 16.982 -8.559 1.00 97.50 88 ARG A C 1
ATOM 629 O O . ARG A 1 88 ? -3.053 16.480 -8.514 1.00 97.50 88 ARG A O 1
ATOM 636 N N . LEU A 1 89 ? -5.019 16.732 -9.562 1.00 97.38 89 LEU A N 1
ATOM 637 C CA . LEU A 1 89 ? -4.818 15.655 -10.550 1.00 97.38 89 LEU A CA 1
ATOM 638 C C . LEU A 1 89 ? -3.593 15.827 -11.468 1.00 97.38 89 LEU A C 1
ATOM 640 O O . LEU A 1 89 ? -3.200 14.872 -12.138 1.00 97.38 89 LEU A O 1
ATOM 644 N N . THR A 1 90 ? -2.975 17.010 -11.500 1.00 97.06 90 THR A N 1
ATOM 645 C CA . THR A 1 90 ? -1.710 17.257 -12.213 1.00 97.06 90 THR A CA 1
ATOM 646 C C . THR A 1 90 ? -0.485 16.731 -11.465 1.00 97.06 90 THR A C 1
ATOM 648 O O . THR A 1 90 ? 0.591 16.643 -12.051 1.00 97.06 90 THR A O 1
ATOM 651 N N . ASP A 1 91 ? -0.633 16.353 -10.194 1.00 97.56 91 ASP A N 1
ATOM 652 C CA . ASP A 1 91 ? 0.481 16.012 -9.318 1.00 97.56 91 ASP A CA 1
ATOM 653 C C . ASP A 1 91 ? 0.609 14.511 -9.066 1.00 97.56 91 ASP A C 1
ATOM 655 O O . ASP A 1 91 ? -0.333 13.721 -9.201 1.00 97.56 91 ASP A O 1
ATOM 659 N N . THR A 1 92 ? 1.801 14.124 -8.614 1.00 97.75 92 THR A N 1
ATOM 660 C CA . THR A 1 92 ? 2.043 12.800 -8.043 1.00 97.75 92 THR A CA 1
ATOM 661 C C . THR A 1 92 ? 1.384 12.672 -6.661 1.00 97.75 92 THR A C 1
ATOM 663 O O . THR A 1 92 ? 1.463 13.599 -5.851 1.00 97.75 92 THR A O 1
ATOM 666 N N . PRO A 1 93 ? 0.782 11.516 -6.329 1.00 97.62 93 PRO A N 1
ATOM 667 C CA . PRO A 1 93 ? 0.377 11.198 -4.961 1.00 97.62 93 PRO A CA 1
ATOM 668 C C . PRO A 1 93 ? 1.570 10.783 -4.080 1.00 97.62 93 PRO A C 1
ATOM 670 O O . PRO A 1 93 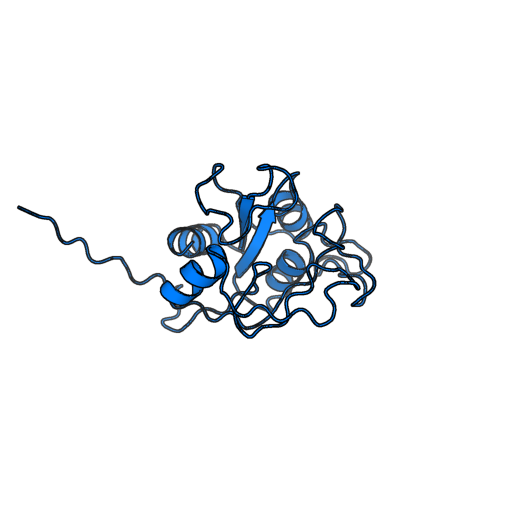? 1.372 10.373 -2.941 1.00 97.62 93 PRO A O 1
ATOM 673 N N . GLY A 1 94 ? 2.799 10.821 -4.608 1.00 97.94 94 GLY A N 1
ATOM 674 C CA . GLY A 1 94 ? 3.997 10.278 -3.975 1.00 97.94 94 GLY A CA 1
ATOM 675 C C . GLY A 1 94 ? 4.183 8.787 -4.240 1.00 97.94 94 GLY A C 1
ATOM 676 O O . GLY A 1 94 ? 3.564 8.200 -5.134 1.00 97.94 94 GLY A O 1
ATOM 677 N N . GLY A 1 95 ? 5.052 8.157 -3.454 1.00 96.31 95 GLY A N 1
ATOM 678 C CA . GLY A 1 95 ? 5.406 6.760 -3.640 1.00 96.31 95 GLY A CA 1
ATOM 679 C C . GLY A 1 95 ? 6.283 6.195 -2.523 1.00 96.31 95 GLY A C 1
ATOM 680 O O . GLY A 1 95 ? 6.812 6.914 -1.684 1.00 96.31 95 GLY A O 1
ATOM 681 N N . SER A 1 96 ? 6.439 4.879 -2.460 1.00 96.56 96 SER A N 1
ATOM 682 C CA . SER A 1 96 ? 5.878 3.894 -3.386 1.00 96.56 96 SER A CA 1
ATOM 683 C C . SER A 1 96 ? 4.422 3.499 -3.094 1.00 96.56 96 SER A C 1
ATOM 685 O O . SER A 1 96 ? 3.773 2.901 -3.951 1.00 96.56 96 SER A O 1
ATOM 687 N N . SER A 1 97 ? 3.848 3.884 -1.949 1.00 97.94 97 SER A N 1
ATOM 688 C CA . SER A 1 97 ? 2.439 3.596 -1.616 1.00 97.94 97 SER A CA 1
ATOM 689 C C . SER A 1 97 ? 1.458 4.657 -2.141 1.00 97.94 97 SER A C 1
ATOM 691 O O . SER A 1 97 ? 0.398 4.865 -1.551 1.00 97.94 97 SER A O 1
ATOM 693 N N . GLY A 1 98 ? 1.774 5.356 -3.236 1.00 97.38 98 GLY A N 1
ATOM 694 C CA . GLY A 1 98 ? 0.945 6.465 -3.723 1.00 97.38 98 GLY A CA 1
ATOM 695 C C . GLY A 1 98 ? -0.429 6.022 -4.220 1.00 97.38 98 GLY A C 1
ATOM 696 O O . GLY A 1 98 ? -1.409 6.707 -3.959 1.00 97.38 98 GLY A O 1
ATOM 697 N N . GLY A 1 99 ? -0.557 4.832 -4.821 1.00 97.31 99 GLY A N 1
ATOM 698 C CA . GLY A 1 99 ? -1.870 4.282 -5.168 1.00 97.31 99 GLY A CA 1
ATOM 699 C C . GLY A 1 99 ? -2.725 3.980 -3.936 1.00 97.31 99 GLY A C 1
ATOM 700 O O . GLY A 1 99 ? -3.940 4.156 -3.972 1.00 97.31 99 GLY A O 1
ATOM 701 N N . ALA A 1 100 ? -2.102 3.573 -2.826 1.00 97.38 100 ALA A N 1
ATOM 702 C CA . ALA A 1 100 ? -2.793 3.388 -1.555 1.00 97.38 100 ALA A CA 1
ATOM 703 C C . ALA A 1 100 ? -3.252 4.744 -0.990 1.00 97.38 100 ALA A C 1
ATOM 705 O O . ALA A 1 100 ? -4.430 4.892 -0.672 1.00 97.38 100 ALA A O 1
ATOM 706 N N . ALA A 1 101 ? -2.379 5.753 -0.969 1.00 98.12 101 ALA A N 1
ATOM 707 C CA . ALA A 1 101 ? -2.721 7.098 -0.504 1.00 98.12 101 ALA A CA 1
ATOM 708 C C . ALA A 1 101 ? -3.836 7.739 -1.339 1.00 98.12 101 ALA A C 1
ATOM 710 O O . ALA A 1 101 ? -4.889 8.077 -0.804 1.00 98.12 101 ALA A O 1
ATOM 711 N N . ALA A 1 102 ? -3.656 7.809 -2.661 1.00 97.88 102 ALA A N 1
ATOM 712 C CA . ALA A 1 102 ? -4.630 8.386 -3.581 1.00 97.88 102 ALA A CA 1
ATOM 713 C C . ALA A 1 102 ? -6.006 7.735 -3.420 1.00 97.88 102 ALA A C 1
ATOM 715 O O . ALA A 1 102 ? -7.036 8.395 -3.391 1.00 97.88 102 ALA A O 1
ATOM 716 N N . SER A 1 103 ? -6.040 6.421 -3.242 1.00 96.44 103 SER A N 1
ATOM 717 C CA . SER A 1 103 ? -7.300 5.707 -3.115 1.00 96.44 103 SER A CA 1
ATOM 718 C C . SER A 1 103 ? -8.061 5.981 -1.806 1.00 96.44 103 SER A C 1
ATOM 720 O O . SER A 1 103 ? -9.290 5.938 -1.797 1.00 96.44 103 SER A O 1
ATOM 722 N N . VAL A 1 104 ? -7.351 6.237 -0.702 1.00 96.88 104 VAL A N 1
ATOM 723 C CA . VAL A 1 104 ? -7.959 6.614 0.586 1.00 96.88 104 VAL A CA 1
ATOM 724 C C . VAL A 1 104 ? -8.395 8.077 0.545 1.00 96.88 104 VAL A C 1
ATOM 726 O O . VAL A 1 104 ? -9.520 8.387 0.928 1.00 96.88 104 VAL A O 1
ATOM 729 N N . ALA A 1 105 ? -7.549 8.960 0.009 1.00 97.38 105 ALA A N 1
ATOM 730 C CA . ALA A 1 105 ? -7.866 10.377 -0.158 1.00 97.38 105 ALA A CA 1
ATOM 731 C C . ALA A 1 105 ? -9.069 10.599 -1.092 1.00 97.38 105 ALA A C 1
ATOM 733 O O . ALA A 1 105 ? -9.909 11.447 -0.817 1.00 97.38 105 ALA A O 1
ATOM 734 N N . ALA A 1 106 ? -9.218 9.777 -2.136 1.00 96.38 106 ALA A N 1
ATOM 735 C CA . ALA A 1 106 ? -10.381 9.787 -3.026 1.00 96.38 106 ALA A CA 1
ATOM 736 C C . ALA A 1 106 ? -11.641 9.119 -2.433 1.00 96.38 106 ALA A C 1
ATOM 738 O O . ALA A 1 106 ? -12.656 9.023 -3.116 1.00 96.38 106 ALA A O 1
ATOM 739 N N . GLY A 1 107 ? -11.597 8.603 -1.199 1.00 94.19 107 GLY A N 1
ATOM 740 C CA . GLY A 1 107 ? -12.760 7.999 -0.539 1.00 94.19 107 GLY A CA 1
ATOM 741 C C . GLY A 1 107 ? -13.149 6.599 -1.031 1.00 94.19 107 GLY A C 1
ATOM 742 O O . GLY A 1 107 ? -14.189 6.089 -0.631 1.00 94.19 107 GLY A O 1
ATOM 743 N N . ILE A 1 108 ? -12.316 5.929 -1.839 1.00 93.50 108 ILE A N 1
ATOM 744 C CA . ILE A 1 108 ? -12.585 4.567 -2.355 1.00 93.50 108 ILE A CA 1
ATOM 745 C C . ILE A 1 108 ? -12.524 3.521 -1.223 1.00 93.50 108 ILE A C 1
ATOM 747 O O . ILE A 1 108 ? -12.938 2.377 -1.373 1.00 93.50 108 ILE A O 1
ATOM 751 N N . GLY A 1 109 ? -11.915 3.858 -0.091 1.00 89.56 109 GLY A N 1
ATOM 752 C CA . GLY A 1 109 ? -11.910 3.026 1.108 1.00 89.56 109 GLY A CA 1
ATOM 753 C C . GLY A 1 109 ? -11.405 3.823 2.308 1.00 89.56 109 GLY A C 1
ATOM 754 O O . GLY A 1 109 ? -10.715 4.826 2.111 1.00 89.56 109 GLY A O 1
ATOM 755 N N . PRO A 1 110 ? -11.733 3.405 3.540 1.00 89.56 110 PRO A N 1
ATOM 756 C CA . PRO A 1 110 ? -11.365 4.156 4.739 1.00 89.56 110 PRO A CA 1
ATOM 757 C C . PRO A 1 110 ? -9.867 4.055 5.061 1.00 89.56 110 PRO A C 1
ATOM 759 O O . PRO A 1 110 ? -9.292 4.996 5.609 1.00 89.56 110 PRO A O 1
ATOM 762 N N . VAL A 1 111 ? -9.237 2.933 4.692 1.00 94.06 111 VAL A N 1
ATOM 763 C CA . VAL A 1 111 ? -7.838 2.616 4.996 1.00 94.06 111 VAL A CA 1
ATOM 764 C C . VAL A 1 111 ? -7.167 1.855 3.854 1.00 94.06 111 VAL A C 1
ATOM 766 O O . VAL A 1 111 ? -7.818 1.192 3.041 1.00 94.06 111 VAL A O 1
ATOM 769 N N . ALA A 1 112 ? -5.841 1.918 3.805 1.00 96.56 112 ALA A N 1
ATOM 770 C CA . ALA A 1 112 ? -5.025 1.106 2.917 1.00 96.56 112 ALA A CA 1
ATOM 771 C C . ALA A 1 112 ? -3.729 0.666 3.603 1.00 96.56 112 ALA A C 1
ATOM 773 O O . ALA A 1 112 ? -3.160 1.378 4.428 1.00 96.56 112 ALA A O 1
ATOM 774 N N . HIS A 1 113 ? -3.247 -0.512 3.224 1.00 96.25 113 HIS A N 1
ATOM 775 C CA . HIS A 1 113 ? -1.931 -1.008 3.593 1.00 96.25 113 HIS A CA 1
ATOM 776 C C . HIS A 1 113 ? -0.902 -0.566 2.548 1.00 96.25 113 HIS A C 1
ATOM 778 O O . HIS A 1 113 ? -1.095 -0.765 1.345 1.00 96.25 113 HIS A O 1
ATOM 784 N N . GLY A 1 114 ? 0.236 -0.069 3.022 1.00 96.00 114 GLY A N 1
ATOM 785 C CA . GLY A 1 114 ? 1.403 0.264 2.212 1.00 96.00 114 GLY A CA 1
ATOM 786 C C . GLY A 1 114 ? 2.694 -0.305 2.794 1.00 96.00 114 GLY A C 1
ATOM 787 O O . GLY A 1 114 ? 2.689 -1.013 3.802 1.00 96.00 114 GLY A O 1
ATOM 788 N N . THR A 1 115 ? 3.813 0.021 2.156 1.00 96.19 115 THR A N 1
ATOM 789 C CA . THR A 1 115 ? 5.157 -0.340 2.625 1.00 96.19 115 THR A CA 1
ATOM 790 C C . THR A 1 115 ? 6.062 0.883 2.657 1.00 96.19 115 THR A C 1
ATOM 792 O O . THR A 1 115 ? 5.927 1.773 1.819 1.00 96.19 115 THR A O 1
ATOM 795 N N . ASP A 1 116 ? 6.979 0.948 3.618 1.00 97.19 116 ASP A N 1
ATOM 796 C CA . ASP A 1 116 ? 7.829 2.112 3.876 1.00 97.19 116 ASP A CA 1
ATOM 797 C C . ASP A 1 116 ? 9.266 1.683 4.182 1.00 97.19 116 ASP A C 1
ATOM 799 O O . ASP A 1 116 ? 9.525 1.136 5.251 1.00 97.19 116 ASP A O 1
ATOM 803 N N . GLY A 1 117 ? 10.178 1.919 3.234 1.00 94.25 117 GLY A N 1
ATOM 804 C CA . GLY A 1 117 ? 11.625 1.797 3.455 1.00 94.25 117 GLY A CA 1
ATOM 805 C C . GLY A 1 117 ? 12.315 3.152 3.613 1.00 94.25 117 GLY A C 1
ATOM 806 O O . GLY A 1 117 ? 13.043 3.381 4.573 1.00 94.25 117 GLY A O 1
ATOM 807 N N . GLY A 1 118 ? 12.034 4.083 2.696 1.00 94.25 118 GLY A N 1
ATOM 808 C CA . GLY A 1 118 ? 12.610 5.435 2.690 1.00 94.25 118 GLY A CA 1
ATOM 809 C C . GLY A 1 118 ? 11.621 6.565 2.991 1.00 94.25 118 GLY A C 1
ATOM 810 O O . GLY A 1 118 ? 11.953 7.727 2.798 1.00 94.25 118 GLY A O 1
ATOM 811 N N . GLY A 1 119 ? 10.396 6.261 3.423 1.00 96.69 119 GLY A N 1
ATOM 812 C CA . GLY A 1 119 ? 9.296 7.233 3.521 1.00 96.69 119 GLY A CA 1
ATOM 813 C C . GLY A 1 119 ? 8.032 6.826 2.774 1.00 96.69 119 GLY A C 1
ATOM 814 O O . GLY A 1 119 ? 7.094 7.607 2.706 1.00 96.69 119 GLY A O 1
ATOM 815 N N . SER A 1 120 ? 7.980 5.625 2.206 1.00 97.44 120 SER A N 1
ATOM 816 C CA . SER A 1 120 ? 6.981 5.252 1.204 1.00 97.44 120 SER A CA 1
ATOM 817 C C . SER A 1 120 ? 5.544 5.037 1.688 1.00 97.44 120 SER A C 1
ATOM 819 O O . SER A 1 120 ? 4.674 4.805 0.853 1.00 97.44 120 SER A O 1
ATOM 821 N N . VAL A 1 121 ? 5.267 5.155 2.988 1.00 98.44 121 VAL A N 1
ATOM 822 C CA . VAL A 1 121 ? 3.911 5.327 3.545 1.00 98.44 121 VAL A CA 1
ATOM 823 C C . VAL A 1 121 ? 3.714 6.777 3.974 1.00 98.44 121 VAL A C 1
ATOM 825 O O . VAL A 1 121 ? 2.706 7.390 3.634 1.00 98.44 121 VAL A O 1
ATOM 828 N N . ARG A 1 122 ? 4.693 7.346 4.683 1.00 98.56 122 ARG A N 1
ATOM 829 C CA . ARG A 1 122 ? 4.602 8.693 5.272 1.00 98.56 122 ARG A CA 1
ATOM 830 C C . ARG A 1 122 ? 4.560 9.810 4.227 1.00 98.56 122 ARG A C 1
ATOM 832 O O . ARG A 1 122 ? 3.740 10.710 4.338 1.00 98.56 122 ARG A O 1
ATOM 839 N N . MET A 1 123 ? 5.410 9.741 3.206 1.00 98.44 123 MET A N 1
ATOM 840 C CA . MET A 1 123 ? 5.481 10.715 2.114 1.00 98.44 123 MET A CA 1
ATOM 841 C C . MET A 1 123 ? 4.186 10.761 1.291 1.00 98.44 123 MET A C 1
ATOM 843 O O . MET A 1 123 ? 3.613 11.844 1.196 1.00 98.44 123 MET A O 1
ATOM 847 N N . PRO A 1 124 ? 3.661 9.649 0.734 1.00 98.38 124 PRO A N 1
ATOM 848 C CA . PRO A 1 124 ? 2.414 9.725 -0.018 1.00 98.38 124 PRO A CA 1
ATOM 849 C C . PRO A 1 124 ? 1.211 10.093 0.861 1.00 98.38 124 PRO A C 1
ATOM 851 O O . PRO A 1 124 ? 0.307 10.777 0.389 1.00 98.38 124 PRO A O 1
ATOM 854 N N . ALA A 1 125 ? 1.209 9.725 2.149 1.00 98.62 125 ALA A N 1
ATOM 855 C CA . ALA A 1 125 ? 0.196 10.207 3.083 1.00 98.62 125 ALA A CA 1
ATOM 856 C C . ALA A 1 125 ? 0.254 11.734 3.257 1.00 98.62 125 ALA A C 1
ATOM 858 O O . ALA A 1 125 ? -0.772 12.392 3.110 1.00 98.62 125 ALA A O 1
ATOM 859 N N . ALA A 1 126 ? 1.443 12.305 3.480 1.00 98.44 126 ALA A N 1
ATOM 860 C CA . ALA A 1 126 ? 1.623 13.751 3.603 1.00 98.44 126 ALA A CA 1
ATOM 861 C C . ALA A 1 126 ? 1.170 14.500 2.340 1.00 98.44 126 ALA A C 1
ATOM 863 O O . ALA A 1 126 ? 0.464 15.500 2.436 1.00 98.44 126 ALA A O 1
ATOM 864 N N . LEU A 1 127 ? 1.515 13.988 1.154 1.00 98.44 127 LEU A N 1
ATOM 865 C CA . LEU A 1 127 ? 1.127 14.598 -0.122 1.00 98.44 127 LEU A CA 1
ATOM 866 C C . LEU A 1 127 ? -0.378 14.492 -0.409 1.00 98.44 127 LEU A C 1
ATOM 868 O O . LEU A 1 127 ? -0.934 15.370 -1.063 1.00 98.44 127 LEU A O 1
ATOM 872 N N . CYS A 1 128 ? -1.041 13.435 0.064 1.00 98.50 128 CYS A N 1
ATOM 873 C CA . CYS A 1 128 ? -2.477 13.221 -0.138 1.00 98.50 128 CYS A CA 1
ATOM 874 C C . CYS A 1 128 ? -3.346 13.700 1.041 1.00 98.50 128 CYS A C 1
ATOM 876 O O . CYS A 1 128 ? -4.544 13.427 1.042 1.00 98.50 128 CYS A O 1
ATOM 878 N N . GLY A 1 129 ? -2.774 14.383 2.041 1.00 98.12 129 GLY A N 1
ATOM 879 C CA . GLY A 1 129 ? -3.518 14.902 3.196 1.00 98.12 129 GLY A CA 1
ATOM 880 C C . GLY A 1 129 ? -4.071 13.813 4.124 1.00 98.12 129 GLY A C 1
ATOM 881 O O . GLY A 1 129 ? -5.206 13.907 4.582 1.00 98.12 129 GLY A O 1
ATOM 882 N N . LEU A 1 130 ? -3.292 12.759 4.373 1.00 98.62 130 LEU A N 1
ATOM 883 C CA . LEU A 1 130 ? -3.687 11.582 5.150 1.00 98.62 130 LEU A CA 1
ATOM 884 C C . LEU A 1 130 ? -2.777 11.340 6.357 1.00 98.62 130 LEU A C 1
ATOM 886 O O . LEU A 1 130 ? -1.645 11.819 6.429 1.00 98.62 130 LEU A O 1
ATOM 890 N N . VAL A 1 131 ? -3.246 10.483 7.263 1.00 98.69 131 VAL A N 1
ATOM 891 C CA . VAL A 1 131 ? -2.405 9.843 8.274 1.00 98.69 131 VAL A CA 1
ATOM 892 C C . VAL A 1 131 ? -1.623 8.710 7.610 1.00 98.69 131 VAL A C 1
ATOM 894 O O . VAL A 1 131 ? -2.206 7.831 6.977 1.00 98.69 131 VAL A O 1
ATOM 897 N N . GLY A 1 132 ? -0.297 8.718 7.764 1.00 98.38 132 GLY A N 1
ATOM 898 C CA . GLY A 1 132 ? 0.595 7.650 7.309 1.00 98.38 132 GLY A CA 1
ATOM 899 C C . GLY A 1 132 ? 1.445 7.127 8.459 1.00 98.38 132 GLY A C 1
ATOM 900 O O . GLY A 1 132 ? 2.314 7.841 8.958 1.00 98.38 132 GLY A O 1
ATOM 901 N N . PHE A 1 133 ? 1.225 5.878 8.868 1.00 98.31 133 PHE A N 1
ATOM 902 C CA . PHE A 1 133 ? 1.915 5.281 10.008 1.00 98.31 133 PHE A CA 1
ATOM 903 C C . PHE A 1 133 ? 2.870 4.163 9.585 1.00 98.31 133 PHE A C 1
ATOM 905 O O . PHE A 1 133 ? 2.464 3.156 9.000 1.00 98.31 133 PHE A O 1
ATOM 912 N N . LYS A 1 134 ? 4.147 4.338 9.941 1.00 98.00 134 LYS A N 1
ATOM 913 C CA . LYS A 1 134 ? 5.199 3.326 9.824 1.00 98.00 134 LYS A CA 1
ATOM 914 C C . LYS A 1 134 ? 5.561 2.819 11.228 1.00 98.00 134 LYS A C 1
ATOM 916 O O . LYS A 1 134 ? 6.142 3.590 11.992 1.00 98.00 134 LYS A O 1
ATOM 921 N N . PRO A 1 135 ? 5.277 1.555 11.574 1.00 96.94 135 PRO A N 1
ATOM 922 C CA . PRO A 1 135 ? 5.629 0.990 12.869 1.00 96.94 135 PRO A CA 1
ATOM 923 C C . PRO A 1 135 ? 7.144 0.799 13.019 1.00 96.94 135 PRO A C 1
ATOM 925 O O . PRO A 1 135 ? 7.915 0.890 12.053 1.00 96.94 135 PRO A O 1
ATOM 928 N N . SER A 1 136 ? 7.569 0.470 14.240 1.00 96.62 136 SER A N 1
ATOM 929 C CA . SER A 1 136 ? 8.923 -0.014 14.519 1.00 96.62 136 SER A CA 1
ATOM 930 C C . SER A 1 136 ? 9.271 -1.232 13.660 1.00 96.62 136 SER A C 1
ATOM 932 O O . SER A 1 136 ? 8.397 -2.017 13.280 1.00 96.62 136 SER A O 1
ATOM 934 N N . TYR A 1 137 ? 10.557 -1.376 13.336 1.00 94.75 137 TYR A N 1
ATOM 935 C CA . TYR A 1 137 ? 11.046 -2.470 12.499 1.00 94.75 137 TYR A CA 1
ATOM 936 C C . TYR A 1 137 ? 10.720 -3.829 13.125 1.00 94.75 137 TYR A C 1
ATOM 938 O O . TYR A 1 137 ? 10.721 -3.969 14.347 1.00 94.75 137 TYR A O 1
ATOM 946 N N . GLY A 1 138 ? 10.377 -4.810 12.289 1.00 91.50 138 GLY A N 1
ATOM 947 C CA . GLY A 1 138 ? 10.032 -6.164 12.728 1.00 91.50 138 GLY A CA 1
ATOM 948 C C . GLY A 1 138 ? 8.660 -6.321 13.395 1.00 91.50 138 GLY A C 1
ATOM 949 O O . GLY A 1 138 ? 8.262 -7.449 13.668 1.00 91.50 138 GLY A O 1
ATOM 950 N N . ARG A 1 139 ? 7.895 -5.238 13.625 1.00 95.44 139 ARG A N 1
ATOM 951 C CA . ARG A 1 139 ? 6.537 -5.339 14.198 1.00 95.44 139 ARG A CA 1
ATOM 952 C C . ARG A 1 139 ? 5.621 -6.233 13.360 1.00 95.44 139 ARG A C 1
ATOM 954 O O . ARG A 1 139 ? 4.848 -7.001 13.923 1.00 95.44 139 ARG A O 1
ATOM 961 N N . ILE A 1 140 ? 5.709 -6.097 12.040 1.00 95.19 140 ILE A N 1
ATOM 962 C CA . ILE A 1 140 ? 5.015 -6.935 11.063 1.00 95.19 140 ILE A CA 1
ATOM 963 C C . ILE A 1 140 ? 6.122 -7.589 10.230 1.00 95.19 140 ILE A C 1
ATOM 965 O O . ILE A 1 140 ? 6.887 -6.854 9.595 1.00 95.19 140 ILE A O 1
ATOM 969 N N . PRO A 1 141 ? 6.267 -8.923 10.259 1.00 93.94 141 PRO A N 1
ATOM 970 C CA . PRO A 1 141 ? 7.366 -9.591 9.577 1.00 93.94 141 PRO A CA 1
ATOM 971 C C . PRO A 1 141 ? 7.132 -9.650 8.065 1.00 93.94 141 PRO A C 1
ATOM 973 O O . PRO A 1 141 ? 5.996 -9.754 7.609 1.00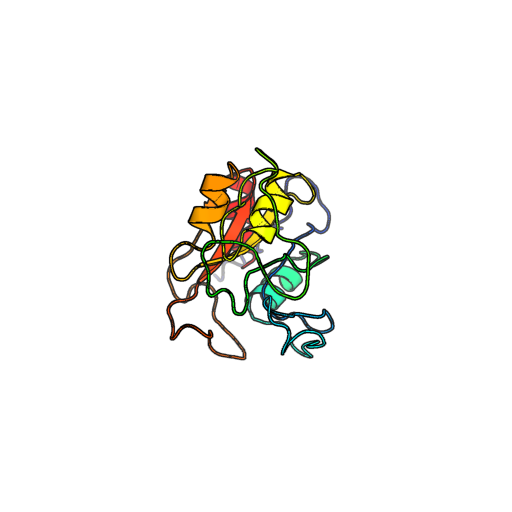 93.94 141 PRO A O 1
ATOM 976 N N . TYR A 1 142 ? 8.214 -9.685 7.291 1.00 92.44 142 TYR A N 1
ATOM 977 C CA . TYR A 1 142 ? 8.164 -10.139 5.904 1.00 92.44 142 TYR A CA 1
ATOM 978 C C . TYR A 1 142 ? 8.285 -11.666 5.894 1.00 92.44 142 TYR A C 1
ATOM 980 O O . TYR A 1 142 ? 9.316 -12.231 6.248 1.00 92.44 142 TYR A O 1
ATOM 988 N N . TRP A 1 143 ? 7.181 -12.334 5.568 1.00 91.88 143 TRP A N 1
ATOM 989 C CA . TRP A 1 143 ? 7.056 -13.791 5.525 1.00 91.88 143 TRP A CA 1
ATOM 990 C C . TRP A 1 143 ? 6.064 -14.179 4.423 1.00 91.88 143 TRP A C 1
ATOM 992 O O . TRP A 1 143 ? 5.082 -13.447 4.241 1.00 91.88 143 TRP A O 1
ATOM 1002 N N . PRO A 1 144 ? 6.264 -15.302 3.701 1.00 90.88 144 PRO A N 1
ATOM 1003 C CA . PRO A 1 144 ? 7.371 -16.271 3.786 1.00 90.88 144 PRO A CA 1
ATOM 1004 C C . PRO A 1 144 ? 8.651 -15.858 3.055 1.00 90.88 144 PRO A C 1
ATOM 1006 O O . PRO A 1 144 ? 9.639 -16.584 3.078 1.00 90.88 144 PRO A O 1
ATOM 1009 N N . ARG A 1 145 ? 8.646 -14.700 2.393 1.00 87.00 145 ARG A N 1
ATOM 1010 C CA . ARG A 1 145 ? 9.817 -14.150 1.707 1.00 87.00 145 ARG A CA 1
ATOM 1011 C C . ARG A 1 145 ? 10.325 -12.930 2.458 1.00 87.00 145 ARG A C 1
ATOM 1013 O O . ARG A 1 145 ? 9.510 -12.167 2.974 1.00 87.00 145 ARG A O 1
ATOM 1020 N N . ALA A 1 146 ? 11.642 -12.751 2.465 1.00 89.31 146 ALA A N 1
ATOM 1021 C CA . ALA A 1 146 ? 12.272 -11.518 2.920 1.00 89.31 146 ALA A CA 1
ATOM 1022 C C . ALA A 1 146 ? 11.831 -10.322 2.059 1.00 89.31 146 ALA A C 1
ATOM 1024 O O . ALA A 1 146 ? 11.323 -10.493 0.944 1.00 89.31 146 ALA A O 1
ATOM 1025 N N . ASP A 1 147 ? 12.017 -9.109 2.576 1.00 89.94 147 ASP A N 1
ATOM 1026 C CA . ASP A 1 147 ? 11.792 -7.909 1.784 1.00 89.94 147 ASP A CA 1
ATOM 1027 C C . ASP A 1 147 ? 12.861 -7.745 0.693 1.00 89.94 147 ASP A C 1
ATOM 1029 O O . ASP A 1 147 ? 13.982 -8.237 0.802 1.00 89.94 147 ASP A O 1
ATOM 1033 N N . LEU A 1 148 ? 12.507 -7.019 -0.368 1.00 88.25 148 LEU A N 1
ATOM 1034 C CA . LEU A 1 148 ? 13.407 -6.743 -1.495 1.00 88.25 148 LEU A CA 1
ATOM 1035 C C . LEU A 1 148 ? 14.499 -5.711 -1.167 1.00 88.25 148 LEU A C 1
ATOM 1037 O O . LEU A 1 148 ? 15.339 -5.433 -2.015 1.00 88.25 148 LEU A O 1
ATOM 1041 N N . TRP A 1 149 ? 14.465 -5.111 0.025 1.00 90.94 149 TRP A N 1
ATOM 1042 C CA . TRP A 1 149 ? 15.235 -3.920 0.378 1.00 90.94 149 TRP A CA 1
ATOM 1043 C C . TRP A 1 149 ? 16.138 -4.143 1.598 1.00 90.94 149 TRP A C 1
ATOM 1045 O O . TRP A 1 149 ? 16.485 -3.186 2.294 1.00 90.94 149 TRP A O 1
ATOM 1055 N N . GLU A 1 150 ? 16.562 -5.391 1.819 1.00 89.19 150 GLU A N 1
ATOM 1056 C CA . GLU A 1 150 ? 17.599 -5.782 2.787 1.00 89.19 150 GLU A CA 1
ATOM 1057 C C . GLU A 1 150 ? 17.266 -5.384 4.236 1.00 89.19 150 GLU A C 1
ATOM 1059 O O . GLU A 1 150 ? 18.081 -4.793 4.945 1.00 89.19 150 GLU A O 1
ATOM 1064 N N . GLY A 1 151 ? 16.045 -5.670 4.690 1.00 89.19 151 GLY A N 1
ATOM 1065 C CA . GLY A 1 151 ? 15.616 -5.368 6.055 1.00 89.19 151 GLY A CA 1
ATOM 1066 C C . GLY A 1 151 ? 15.302 -3.891 6.284 1.00 89.19 151 GLY A C 1
ATOM 1067 O O . GLY A 1 151 ? 15.242 -3.440 7.425 1.00 89.19 151 GLY A O 1
ATOM 1068 N N . ARG A 1 152 ? 15.101 -3.109 5.217 1.00 90.81 152 ARG A N 1
ATOM 1069 C CA . ARG A 1 152 ? 14.700 -1.698 5.331 1.00 90.81 152 ARG A CA 1
ATOM 1070 C C . ARG A 1 152 ? 13.204 -1.502 5.194 1.00 90.81 152 ARG A C 1
ATOM 1072 O O . ARG A 1 152 ? 12.696 -0.476 5.632 1.00 90.81 152 ARG A O 1
ATOM 1079 N N . ALA A 1 153 ? 12.484 -2.440 4.584 1.00 92.88 153 ALA A N 1
ATOM 1080 C CA . ALA A 1 153 ? 11.060 -2.267 4.358 1.00 92.88 153 ALA A CA 1
ATOM 1081 C C . ALA A 1 153 ? 10.244 -2.510 5.638 1.00 92.88 153 ALA A C 1
ATOM 1083 O O . ALA A 1 153 ? 10.422 -3.490 6.354 1.00 92.88 153 ALA A O 1
ATOM 1084 N N . HIS A 1 154 ? 9.274 -1.636 5.890 1.00 96.44 154 HIS A N 1
ATOM 1085 C CA . HIS A 1 154 ? 8.240 -1.813 6.906 1.00 96.44 154 HIS A CA 1
ATOM 1086 C C . HIS A 1 154 ? 6.881 -1.966 6.229 1.00 96.44 154 HIS A C 1
ATOM 1088 O O . HIS A 1 154 ? 6.630 -1.330 5.209 1.00 96.44 154 HIS A O 1
ATOM 1094 N N . HIS A 1 155 ? 5.978 -2.751 6.807 1.00 96.06 155 HIS A N 1
ATOM 1095 C CA . HIS A 1 155 ? 4.549 -2.634 6.507 1.00 96.06 155 HIS A CA 1
ATOM 1096 C C . HIS A 1 155 ? 3.973 -1.421 7.238 1.00 96.06 155 HIS A C 1
ATOM 1098 O O . HIS A 1 155 ? 4.411 -1.121 8.344 1.00 96.06 155 HIS A O 1
ATOM 1104 N N . GLY A 1 156 ? 2.999 -0.728 6.655 1.00 96.50 156 GLY A N 1
ATOM 1105 C CA . GLY A 1 156 ? 2.380 0.443 7.271 1.00 96.50 156 GLY A CA 1
ATOM 1106 C C . GLY A 1 156 ? 0.956 0.688 6.792 1.00 96.50 156 GLY A C 1
ATOM 1107 O O . GLY A 1 156 ? 0.432 -0.033 5.940 1.00 96.50 156 GLY A O 1
ATOM 1108 N N . VAL A 1 157 ? 0.331 1.716 7.358 1.00 97.06 157 VAL A N 1
ATOM 1109 C CA . VAL A 1 157 ? -1.085 2.035 7.141 1.00 97.06 157 VAL A CA 1
ATOM 1110 C C . VAL A 1 157 ? -1.244 3.477 6.689 1.00 97.06 157 VAL A C 1
ATOM 1112 O O . VAL A 1 157 ? -0.558 4.368 7.188 1.00 97.06 157 VAL A O 1
ATOM 1115 N N . LEU A 1 158 ? -2.174 3.685 5.760 1.00 98.12 158 LEU A N 1
ATOM 1116 C CA . LEU A 1 158 ? -2.682 4.986 5.350 1.00 98.12 158 LEU A CA 1
ATOM 1117 C C . LEU A 1 158 ? -4.174 5.070 5.674 1.00 98.12 158 LEU A C 1
ATOM 1119 O O . LEU A 1 158 ? -4.928 4.156 5.336 1.00 98.12 158 LEU A O 1
ATOM 1123 N N . SER A 1 159 ? -4.603 6.160 6.300 1.00 97.12 159 SER A N 1
ATOM 1124 C CA . SER A 1 159 ? -5.995 6.386 6.709 1.00 97.12 159 SER A CA 1
ATOM 1125 C C . SER A 1 159 ? -6.331 7.877 6.739 1.00 97.12 159 SER A C 1
ATOM 1127 O O . SER A 1 159 ? -5.445 8.731 6.722 1.00 97.12 159 SER A O 1
ATOM 1129 N N . ARG A 1 160 ? -7.625 8.213 6.796 1.00 96.25 160 ARG A N 1
ATOM 1130 C CA . ARG A 1 160 ? -8.074 9.608 6.979 1.00 96.25 160 ARG A CA 1
ATOM 1131 C C . ARG A 1 160 ? -7.987 10.078 8.432 1.00 96.25 160 ARG A C 1
ATOM 1133 O O . ARG A 1 160 ? -7.870 11.272 8.673 1.00 96.25 160 ARG A O 1
ATOM 1140 N N . THR A 1 161 ? -8.049 9.147 9.382 1.00 96.31 161 THR A N 1
ATOM 1141 C CA . THR A 1 161 ? -8.069 9.432 10.822 1.00 96.31 161 THR A CA 1
ATOM 1142 C C . THR A 1 161 ? -6.997 8.629 11.552 1.00 96.31 161 THR A C 1
ATOM 1144 O O . THR A 1 161 ? -6.553 7.577 11.074 1.00 96.31 161 THR A O 1
ATOM 1147 N N . LEU A 1 162 ? -6.563 9.119 12.714 1.00 95.88 162 LEU A N 1
ATOM 1148 C CA . LEU A 1 162 ? -5.598 8.409 13.554 1.00 95.88 162 LEU A CA 1
ATOM 1149 C C . LEU A 1 162 ? -6.225 7.143 14.153 1.00 95.88 162 LEU A C 1
ATOM 1151 O O . LEU A 1 162 ? -5.563 6.116 14.273 1.00 95.88 162 LEU A O 1
ATOM 1155 N N . GLU A 1 163 ? -7.510 7.205 14.481 1.00 94.94 163 GLU A N 1
ATOM 1156 C CA . GLU A 1 163 ? -8.307 6.115 15.030 1.00 94.94 163 GLU A CA 1
ATOM 1157 C C . GLU A 1 163 ? -8.321 4.916 14.077 1.00 94.94 163 GLU A C 1
ATOM 1159 O O . GLU A 1 163 ? -8.014 3.796 14.492 1.00 94.94 163 GLU A O 1
ATOM 1164 N N . ASP A 1 164 ? -8.572 5.159 12.788 1.00 93.25 164 ASP A N 1
ATOM 1165 C CA . ASP A 1 164 ? -8.547 4.122 11.755 1.00 93.25 164 ASP A CA 1
ATOM 1166 C C . ASP A 1 164 ? -7.141 3.525 11.574 1.00 93.25 164 ASP A C 1
ATOM 1168 O O . ASP A 1 164 ? -6.999 2.311 11.384 1.00 93.25 164 ASP A O 1
ATOM 1172 N N . ALA A 1 165 ? -6.086 4.348 11.675 1.00 94.44 165 ALA A N 1
ATOM 1173 C CA . ALA A 1 165 ? -4.705 3.862 11.628 1.00 94.44 165 ALA A CA 1
ATOM 1174 C C . ALA A 1 165 ? -4.405 2.934 12.810 1.00 94.44 165 ALA A C 1
ATOM 1176 O O . ALA A 1 165 ? -3.877 1.838 12.619 1.00 94.44 165 ALA A O 1
ATOM 1177 N N . VAL A 1 166 ? -4.765 3.347 14.028 1.00 94.94 166 VAL A N 1
ATOM 1178 C CA . VAL A 1 166 ? -4.566 2.559 15.252 1.00 94.94 166 VAL A CA 1
ATOM 1179 C C . VAL A 1 166 ? -5.336 1.246 15.179 1.00 94.94 166 VAL A C 1
ATOM 1181 O O . VAL A 1 166 ? -4.787 0.191 15.504 1.00 94.94 166 VAL A O 1
ATOM 1184 N N . LEU A 1 167 ? -6.592 1.291 14.740 1.00 90.94 167 LEU A N 1
ATOM 1185 C CA . LEU A 1 167 ? -7.437 0.114 14.607 1.00 90.94 167 LEU A CA 1
ATOM 1186 C C . LEU A 1 167 ? -6.849 -0.893 13.613 1.00 90.94 167 LEU A C 1
ATOM 1188 O O . LEU A 1 167 ? -6.667 -2.063 13.951 1.00 90.94 167 LEU A O 1
ATOM 1192 N N . THR A 1 168 ? -6.470 -0.416 12.428 1.00 91.62 168 THR A N 1
ATOM 1193 C CA . THR A 1 168 ? -5.842 -1.235 11.383 1.00 91.62 168 THR A CA 1
ATOM 1194 C C . THR A 1 168 ? -4.528 -1.840 11.879 1.00 91.62 168 THR A C 1
ATOM 1196 O O . THR A 1 168 ? -4.288 -3.032 11.704 1.00 91.62 168 THR A O 1
ATOM 1199 N N . MET A 1 169 ? -3.696 -1.054 12.570 1.00 94.19 169 MET A N 1
ATOM 1200 C CA . MET A 1 169 ? -2.414 -1.512 13.115 1.00 94.19 169 MET A CA 1
ATOM 1201 C C . MET A 1 169 ? -2.540 -2.551 14.230 1.00 94.19 169 MET A C 1
ATOM 1203 O O . MET A 1 169 ? -1.608 -3.319 14.446 1.00 94.19 169 MET A O 1
ATOM 1207 N N . ARG A 1 170 ? -3.664 -2.600 14.951 1.00 92.00 170 ARG A N 1
ATOM 1208 C CA . ARG A 1 170 ? -3.935 -3.680 15.917 1.00 92.00 170 ARG A CA 1
ATOM 1209 C C . ARG A 1 170 ? -4.251 -5.008 15.228 1.00 92.00 170 ARG A C 1
ATOM 1211 O O . ARG A 1 170 ? -4.068 -6.055 15.846 1.00 92.00 170 ARG A O 1
ATOM 1218 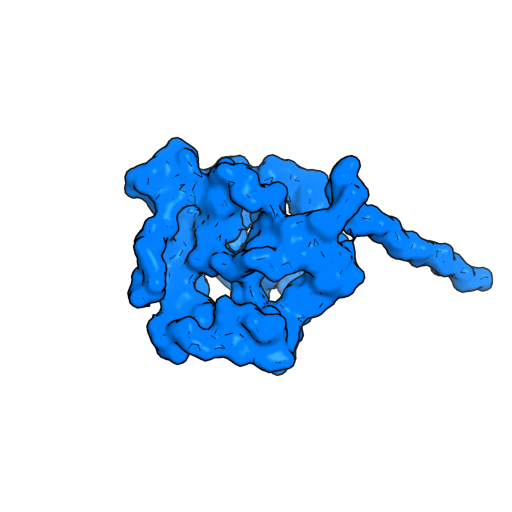N N . GLY A 1 171 ? -4.738 -4.953 13.988 1.00 87.00 171 GLY A N 1
ATOM 1219 C CA . GLY A 1 171 ? -4.998 -6.118 13.146 1.00 87.00 171 GLY A CA 1
ATOM 1220 C C . GLY A 1 171 ? -3.789 -6.590 12.341 1.00 87.00 171 GLY A C 1
ATOM 1221 O O . GLY A 1 171 ? -3.851 -7.684 11.787 1.00 87.00 171 GLY A O 1
ATOM 1222 N N . LEU A 1 172 ? -2.716 -5.793 12.282 1.00 88.75 172 LEU A N 1
ATOM 1223 C CA . LEU A 1 172 ? -1.478 -6.075 11.552 1.00 88.75 172 LEU A CA 1
ATOM 1224 C C . LEU A 1 172 ? -0.365 -6.654 12.432 1.00 88.75 172 LEU A C 1
ATOM 1226 O O . LEU A 1 172 ? -0.255 -6.303 13.630 1.00 88.75 172 LEU A O 1
#

Radius of gyration: 15.39 Å; chains: 1; bounding box: 38×37×55 Å